Protein AF-A0A150UPW4-F1 (afdb_monomer_lite)

Sequence (56 aa):
MGPWLPSALSVCLSVCLSVCLLILPPCVPVCVHVCLIVSVHICVYPCLHPPISSHV

Foldseek 3Di:
DDPCLVVQLVVLLVVQQVVLVVPDPVCNVVSSVVSNVCSCVVRVVCVVVVDPPPPD

Secondary structure (DSSP, 8-state):
--THHHHHHHHHHHHHHHHHHHH-GGGHHHHHHHHHHHHIIIIIHHHHS--TTS--

Structure (mmCIF, N/CA/C/O backbone):
data_AF-A0A150UPW4-F1
#
_entry.id   AF-A0A150UPW4-F1
#
loop_
_atom_site.group_PDB
_atom_site.id
_atom_site.type_symbol
_atom_site.label_atom_id
_atom_site.label_alt_id
_atom_site.label_comp_id
_atom_site.label_asym_id
_atom_site.label_entity_id
_atom_site.label_seq_id
_atom_site.pdbx_PDB_ins_code
_atom_site.Cartn_x
_atom_site.Cartn_y
_ato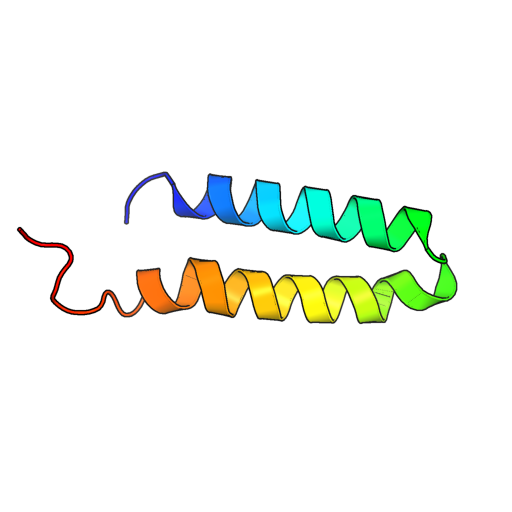m_site.Cartn_z
_atom_site.occupancy
_atom_site.B_iso_or_equiv
_atom_site.auth_seq_id
_atom_site.auth_comp_id
_atom_site.auth_asym_id
_atom_site.auth_atom_id
_atom_site.pdbx_PDB_model_num
ATOM 1 N N . MET A 1 1 ? 13.833 5.036 -17.735 1.00 52.94 1 MET A N 1
ATOM 2 C CA . MET A 1 1 ? 12.906 5.188 -16.591 1.00 52.94 1 MET A CA 1
ATOM 3 C C . MET A 1 1 ? 11.505 5.376 -17.152 1.00 52.94 1 MET A C 1
ATOM 5 O O . MET A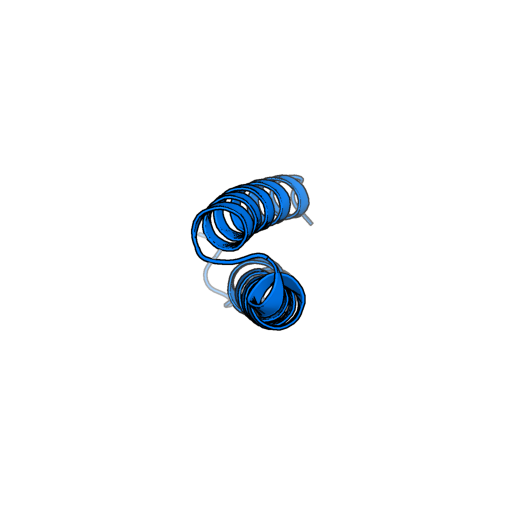 1 1 ? 11.181 6.453 -17.627 1.00 52.94 1 MET A O 1
ATOM 9 N N . GLY A 1 2 ? 10.735 4.296 -17.272 1.00 60.91 2 GLY A N 1
ATOM 10 C CA . GLY A 1 2 ? 9.412 4.376 -17.893 1.00 60.91 2 GLY A CA 1
ATOM 11 C C . GLY A 1 2 ? 8.408 5.131 -17.008 1.00 60.91 2 GLY A C 1
ATOM 12 O O . GLY A 1 2 ? 8.567 5.132 -15.785 1.00 60.91 2 GLY A O 1
ATOM 13 N N . PRO A 1 3 ? 7.369 5.749 -17.595 1.00 61.16 3 PRO A N 1
ATOM 14 C CA . PRO A 1 3 ? 6.384 6.581 -16.890 1.00 61.16 3 PRO A CA 1
ATOM 15 C C . PRO A 1 3 ? 5.494 5.819 -15.885 1.00 61.16 3 PRO A C 1
ATOM 17 O O . PRO A 1 3 ? 4.635 6.418 -15.249 1.00 61.16 3 PRO A O 1
ATOM 20 N N . TRP A 1 4 ? 5.703 4.512 -15.709 1.00 62.50 4 TRP A N 1
ATOM 21 C CA . TRP A 1 4 ? 4.875 3.616 -14.896 1.00 62.50 4 TRP A CA 1
ATOM 22 C C . TRP A 1 4 ? 5.222 3.599 -13.397 1.00 62.50 4 TRP A C 1
ATOM 24 O O . TRP A 1 4 ? 4.357 3.255 -12.594 1.00 62.50 4 TRP A O 1
ATOM 34 N N . LEU A 1 5 ? 6.444 3.986 -12.995 1.00 69.44 5 LEU A N 1
ATOM 35 C CA . LEU A 1 5 ? 6.828 4.069 -11.571 1.00 69.44 5 LEU A CA 1
ATOM 36 C C . LEU A 1 5 ? 5.878 4.938 -10.734 1.00 69.44 5 LEU A C 1
ATOM 38 O O . LEU A 1 5 ? 5.386 4.449 -9.715 1.00 69.44 5 LEU A O 1
ATOM 42 N N . PRO A 1 6 ? 5.630 6.212 -11.107 1.00 73.88 6 PRO A N 1
ATOM 43 C CA . PRO A 1 6 ? 4.795 7.089 -10.293 1.00 73.88 6 PRO A CA 1
ATOM 44 C C . PRO A 1 6 ? 3.349 6.591 -10.225 1.00 73.88 6 PRO A C 1
ATOM 46 O O . PRO A 1 6 ? 2.716 6.703 -9.177 1.00 73.88 6 PRO A O 1
ATOM 49 N N . SER A 1 7 ? 2.844 5.984 -11.302 1.00 77.19 7 SER A N 1
ATOM 50 C CA . SER A 1 7 ? 1.496 5.415 -11.347 1.00 77.19 7 SER A CA 1
ATOM 51 C C . SER A 1 7 ? 1.344 4.223 -10.400 1.00 77.19 7 SER A C 1
ATOM 53 O O . SER A 1 7 ? 0.390 4.183 -9.627 1.00 77.19 7 SER A O 1
ATOM 55 N N . ALA A 1 8 ? 2.294 3.283 -10.403 1.00 75.94 8 ALA A N 1
ATOM 56 C CA . ALA A 1 8 ? 2.252 2.113 -9.525 1.00 75.94 8 ALA A CA 1
ATOM 57 C C . ALA A 1 8 ? 2.364 2.505 -8.042 1.00 75.94 8 ALA A C 1
ATOM 59 O O . ALA A 1 8 ? 1.542 2.089 -7.229 1.00 75.94 8 ALA A O 1
ATOM 60 N N . LEU A 1 9 ? 3.316 3.382 -7.705 1.00 78.44 9 LEU A N 1
ATOM 61 C CA . LEU A 1 9 ? 3.477 3.928 -6.351 1.00 78.44 9 LEU A CA 1
ATOM 62 C C . LEU A 1 9 ? 2.216 4.632 -5.851 1.00 78.44 9 LEU A C 1
ATOM 64 O O . LEU A 1 9 ? 1.833 4.457 -4.695 1.00 78.44 9 LEU A O 1
ATOM 68 N N . SER A 1 10 ? 1.573 5.422 -6.714 1.00 82.56 10 SER A N 1
ATOM 69 C CA . SER A 1 10 ? 0.359 6.162 -6.371 1.00 82.56 10 SER A CA 1
ATOM 70 C C . SER A 1 10 ? -0.806 5.228 -6.040 1.00 82.56 10 SER A C 1
ATOM 72 O O . SER A 1 10 ? -1.473 5.428 -5.025 1.00 82.56 10 SER A O 1
ATOM 74 N N . VAL A 1 11 ? -1.011 4.173 -6.837 1.00 82.25 11 VAL A N 1
ATOM 75 C CA . VAL A 1 11 ? -2.060 3.173 -6.582 1.00 82.25 11 VAL A 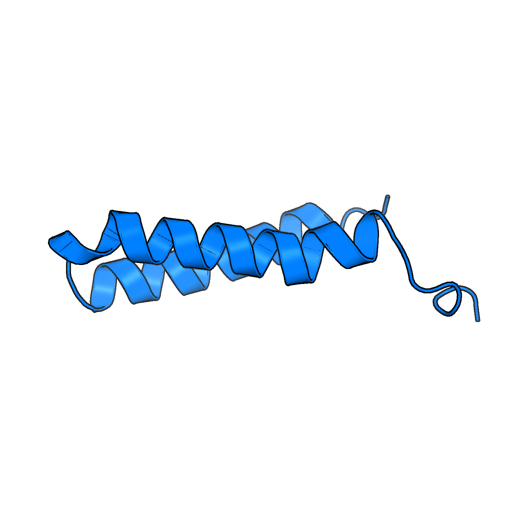CA 1
ATOM 76 C C . VAL A 1 11 ? -1.783 2.412 -5.286 1.00 82.25 11 VAL A C 1
ATOM 78 O O . VAL A 1 11 ? -2.680 2.298 -4.451 1.00 82.25 11 VAL A O 1
ATOM 81 N N . CYS A 1 12 ? -0.546 1.947 -5.074 1.00 80.19 12 CYS A N 1
ATOM 82 C CA . CYS A 1 12 ? -0.162 1.242 -3.850 1.00 80.19 12 CYS A CA 1
ATOM 83 C C . CYS A 1 12 ? -0.400 2.108 -2.607 1.00 80.19 12 CYS A C 1
ATOM 85 O O . CYS A 1 12 ? -1.102 1.681 -1.693 1.00 80.19 12 CYS A O 1
ATOM 87 N N . LEU A 1 13 ? 0.095 3.351 -2.598 1.00 80.81 13 LEU A N 1
ATOM 88 C CA . LEU A 1 13 ? -0.122 4.279 -1.485 1.00 80.81 13 LEU A CA 1
ATOM 89 C C . LEU A 1 13 ? -1.600 4.585 -1.253 1.00 80.81 13 LEU A C 1
ATOM 91 O O . LEU A 1 13 ? -2.021 4.653 -0.103 1.00 80.81 13 LEU A O 1
ATOM 95 N N . SER A 1 14 ? -2.384 4.759 -2.318 1.00 85.44 14 SER A N 1
ATOM 96 C CA . SER A 1 14 ? -3.811 5.071 -2.216 1.00 85.44 14 SER A CA 1
ATOM 97 C C . SER A 1 14 ? -4.595 3.944 -1.540 1.00 85.44 14 SER A C 1
ATOM 99 O O . SER A 1 14 ? -5.320 4.195 -0.576 1.00 85.44 14 SER A O 1
ATOM 101 N N . VAL A 1 15 ? -4.401 2.697 -1.983 1.00 83.94 15 VAL A N 1
ATOM 102 C CA . VAL A 1 15 ? -5.062 1.519 -1.396 1.00 83.94 15 VAL A CA 1
ATOM 103 C C . VAL A 1 15 ? -4.637 1.341 0.056 1.00 83.94 15 VAL A C 1
ATOM 105 O O . VAL A 1 15 ? -5.476 1.196 0.944 1.00 83.94 15 VAL A O 1
ATOM 108 N N . CYS A 1 16 ? -3.334 1.410 0.309 1.00 81.31 16 CYS A N 1
ATOM 109 C CA . CYS A 1 16 ? -2.772 1.322 1.643 1.00 81.31 16 CYS A CA 1
ATOM 110 C C . CYS A 1 16 ? -3.377 2.359 2.591 1.00 81.31 16 CYS A C 1
ATOM 112 O O . CYS A 1 16 ? -3.913 1.994 3.632 1.00 81.31 16 CYS A O 1
ATOM 114 N N . LEU A 1 17 ? -3.348 3.638 2.216 1.00 80.19 17 LEU A N 1
ATOM 115 C CA . LEU A 1 17 ? -3.847 4.740 3.033 1.00 80.19 17 LEU A CA 1
ATOM 116 C C . LEU A 1 17 ? -5.358 4.622 3.276 1.00 80.19 17 LEU A C 1
ATOM 118 O O . LEU A 1 17 ? -5.808 4.862 4.393 1.00 80.19 17 LEU A O 1
ATOM 122 N N . SER A 1 18 ? -6.125 4.167 2.281 1.00 85.19 18 SER A N 1
ATOM 123 C CA . SER A 1 18 ? -7.555 3.873 2.439 1.00 85.19 18 SER A CA 1
ATOM 124 C C . SER A 1 18 ? -7.805 2.800 3.506 1.00 85.19 18 SER A C 1
ATOM 126 O O . SER A 1 18 ? -8.634 2.997 4.392 1.00 85.19 18 SER A O 1
ATOM 128 N N . VAL A 1 19 ? -7.027 1.714 3.496 1.00 82.12 19 VAL A N 1
ATOM 129 C CA . VAL A 1 19 ? -7.102 0.648 4.509 1.00 82.12 19 VAL A CA 1
ATOM 130 C C . VAL A 1 19 ? -6.655 1.150 5.889 1.00 82.12 19 VAL A C 1
ATOM 132 O O . VAL A 1 19 ? -7.292 0.837 6.891 1.00 82.12 19 VAL A O 1
ATOM 135 N N . CYS A 1 20 ? -5.609 1.979 5.961 1.00 80.69 20 CYS A N 1
ATOM 136 C CA . CYS A 1 20 ? -5.126 2.565 7.219 1.00 80.69 20 CYS A CA 1
ATOM 137 C C . CYS A 1 20 ? -6.193 3.439 7.890 1.00 80.69 20 CYS A C 1
ATOM 139 O O . CYS A 1 20 ? -6.408 3.340 9.098 1.00 80.69 20 CYS A O 1
ATOM 141 N N . LEU A 1 21 ? -6.858 4.285 7.095 1.00 81.25 21 LEU A N 1
ATOM 142 C CA . LEU A 1 21 ? -7.938 5.156 7.558 1.00 81.25 21 LEU A CA 1
ATOM 143 C C . LEU A 1 21 ? -9.186 4.366 7.968 1.00 81.25 21 LEU A C 1
ATOM 145 O O . LEU A 1 21 ? -9.902 4.805 8.864 1.00 81.25 21 LEU A O 1
ATOM 149 N N . LEU A 1 22 ? -9.433 3.211 7.341 1.00 84.38 22 LEU A N 1
ATOM 150 C CA . LEU A 1 22 ? -10.552 2.329 7.675 1.00 84.38 22 LEU A CA 1
ATOM 151 C C . LEU A 1 22 ? -10.341 1.595 9.009 1.00 84.38 22 LEU A C 1
ATOM 153 O O . LEU A 1 22 ? -11.300 1.392 9.748 1.00 84.38 22 LEU A O 1
ATOM 157 N N . ILE A 1 23 ? -9.107 1.170 9.307 1.00 75.56 23 ILE A N 1
ATOM 158 C CA . ILE A 1 23 ? -8.825 0.289 10.450 1.00 75.56 23 ILE A CA 1
ATOM 159 C C . ILE A 1 23 ? -8.761 1.064 11.771 1.00 75.56 23 ILE A C 1
ATOM 161 O O . ILE A 1 23 ? -9.469 0.687 12.703 1.00 75.56 23 ILE A O 1
ATOM 165 N N . LEU A 1 24 ? -7.922 2.108 11.897 1.00 70.38 24 LEU A N 1
ATOM 166 C CA . LEU A 1 24 ? -7.870 2.916 13.128 1.00 70.38 24 LEU A CA 1
ATOM 167 C C . LEU A 1 24 ? -6.994 4.190 12.988 1.00 70.38 24 LEU A C 1
ATOM 169 O O . LEU A 1 24 ? -5.810 4.075 12.658 1.00 70.38 24 LEU A O 1
ATOM 173 N N . PRO A 1 25 ? -7.493 5.392 13.354 1.00 70.75 25 PRO A N 1
ATOM 174 C CA . PRO A 1 25 ? -6.721 6.646 13.347 1.00 70.75 25 PRO A CA 1
ATOM 175 C C . PRO A 1 25 ? -5.363 6.622 14.089 1.00 70.75 25 PRO A C 1
ATOM 177 O O . PRO A 1 25 ? -4.380 7.103 13.527 1.00 70.75 25 PRO A O 1
ATOM 180 N N . PRO A 1 26 ? -5.233 6.058 15.310 1.00 76.94 26 PRO A N 1
ATOM 181 C CA . PRO A 1 26 ? -3.948 5.956 16.013 1.00 76.94 26 PRO A CA 1
ATOM 182 C C . PRO A 1 26 ? -2.899 5.086 15.309 1.00 76.94 26 PRO A C 1
ATOM 184 O O . PRO A 1 26 ? -1.711 5.243 15.576 1.00 76.94 26 PRO A O 1
ATOM 187 N N . CYS A 1 27 ? -3.300 4.177 14.418 1.00 75.00 27 CYS A N 1
ATOM 188 C CA . CYS A 1 27 ? -2.377 3.269 13.733 1.00 75.00 27 CYS A CA 1
ATOM 189 C C . CYS A 1 27 ? -1.810 3.865 12.438 1.00 75.00 27 CYS A C 1
ATOM 191 O O . CYS A 1 27 ? -0.786 3.392 11.947 1.00 75.00 27 CYS A O 1
ATOM 193 N N . VAL A 1 28 ? -2.432 4.929 11.915 1.00 79.50 28 VAL A N 1
ATOM 194 C CA . VAL A 1 28 ? -2.079 5.586 10.647 1.00 79.50 28 VAL A CA 1
ATOM 195 C C 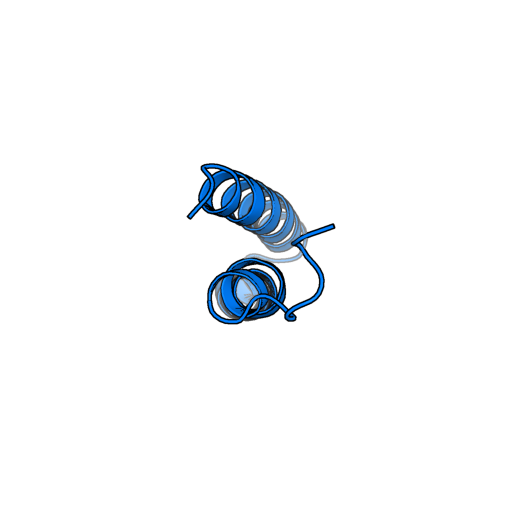. VAL A 1 28 ? -0.571 5.807 10.455 1.00 79.50 28 VAL A C 1
ATOM 197 O O . VAL A 1 28 ? -0.085 5.429 9.390 1.00 79.50 28 VAL A O 1
ATOM 200 N N . PRO A 1 29 ? 0.216 6.338 11.416 1.00 79.62 29 PRO A N 1
ATOM 201 C CA . PRO A 1 29 ? 1.645 6.572 11.180 1.00 79.62 29 PRO A CA 1
ATOM 202 C C . PRO A 1 29 ? 2.440 5.278 10.954 1.00 79.62 29 PRO A C 1
ATOM 204 O O . PRO A 1 29 ? 3.311 5.239 10.085 1.00 79.62 29 PRO A O 1
ATOM 207 N N . VAL A 1 30 ? 2.121 4.206 11.686 1.00 83.31 30 VAL A N 1
ATOM 208 C CA . VAL A 1 30 ? 2.772 2.896 11.520 1.00 83.31 30 VAL A CA 1
ATOM 209 C C . VAL A 1 30 ? 2.374 2.284 10.187 1.00 83.31 30 VAL A C 1
ATOM 211 O O . VAL A 1 30 ? 3.226 1.803 9.441 1.00 83.31 30 VAL A O 1
ATOM 214 N N . CYS A 1 31 ? 1.086 2.335 9.857 1.00 82.81 31 CYS A N 1
ATOM 215 C CA . CYS A 1 31 ? 0.591 1.747 8.629 1.00 82.81 31 CYS A CA 1
ATOM 216 C C . CYS A 1 31 ? 1.154 2.478 7.395 1.00 82.81 31 CYS A C 1
ATOM 218 O O . CYS A 1 31 ? 1.676 1.827 6.497 1.00 82.81 31 CYS A O 1
ATOM 220 N N . VAL A 1 32 ? 1.185 3.817 7.386 1.00 81.88 32 VAL A N 1
ATOM 221 C CA . VAL A 1 32 ? 1.805 4.613 6.306 1.00 81.88 32 VAL A CA 1
ATOM 222 C C . VAL A 1 32 ? 3.292 4.289 6.150 1.00 81.88 32 VAL A C 1
ATOM 224 O O . VAL A 1 32 ? 3.768 4.145 5.024 1.00 81.88 32 VAL A O 1
ATOM 227 N N . HIS A 1 33 ? 4.022 4.123 7.256 1.00 85.19 33 HIS A N 1
ATOM 228 C CA . HIS A 1 33 ? 5.441 3.766 7.222 1.00 85.19 33 HIS A CA 1
ATOM 229 C C . HIS A 1 33 ? 5.676 2.399 6.562 1.00 85.19 33 HIS A C 1
ATOM 231 O O . HIS A 1 33 ? 6.501 2.282 5.656 1.00 85.19 33 HIS A O 1
ATOM 237 N N . VAL A 1 34 ? 4.906 1.380 6.955 1.00 84.81 34 VAL A N 1
ATOM 238 C CA . VAL A 1 34 ? 4.975 0.039 6.351 1.00 84.81 34 VAL A CA 1
ATOM 239 C C . VAL A 1 34 ? 4.624 0.094 4.865 1.00 84.81 34 VAL A C 1
ATOM 241 O O . VAL A 1 34 ? 5.329 -0.477 4.035 1.00 84.81 34 VAL A O 1
ATOM 244 N N . CYS A 1 35 ? 3.573 0.824 4.502 1.00 83.38 35 CYS A N 1
ATOM 245 C CA . CYS A 1 35 ? 3.116 0.926 3.122 1.00 83.38 35 CYS A CA 1
ATOM 246 C C . CYS A 1 35 ? 4.118 1.648 2.215 1.00 83.38 35 CYS A C 1
ATOM 248 O O . CYS A 1 35 ? 4.317 1.223 1.076 1.00 83.38 35 CYS A O 1
ATOM 250 N N . LEU A 1 36 ? 4.800 2.684 2.714 1.00 82.88 36 LEU A N 1
ATOM 251 C CA . LEU A 1 36 ? 5.897 3.337 1.997 1.00 82.88 36 LEU A CA 1
ATOM 252 C C . LEU A 1 36 ? 7.071 2.383 1.772 1.00 82.88 36 LEU A C 1
ATOM 254 O O . LEU A 1 36 ? 7.557 2.288 0.648 1.00 82.88 36 LEU A O 1
ATOM 258 N N . ILE A 1 37 ? 7.490 1.639 2.799 1.00 86.38 37 ILE A N 1
ATOM 259 C CA . ILE A 1 37 ? 8.590 0.669 2.679 1.00 86.38 37 ILE A CA 1
ATOM 260 C C . ILE A 1 37 ? 8.255 -0.402 1.642 1.00 86.38 37 ILE A C 1
ATOM 262 O O . ILE A 1 37 ? 9.063 -0.667 0.753 1.00 86.38 37 ILE A O 1
ATOM 266 N N . VAL A 1 38 ? 7.057 -0.986 1.716 1.00 83.00 38 VAL A N 1
ATOM 267 C CA . VAL A 1 38 ? 6.614 -2.022 0.773 1.00 83.00 38 VAL A CA 1
ATOM 268 C C . VAL A 1 38 ? 6.534 -1.464 -0.646 1.00 83.00 38 VAL A C 1
ATOM 270 O O . VAL A 1 38 ? 7.046 -2.089 -1.570 1.00 83.00 38 VAL A O 1
ATOM 273 N N . SER A 1 39 ? 5.965 -0.271 -0.832 1.00 80.69 39 SER A N 1
ATOM 274 C CA . SER A 1 39 ? 5.846 0.345 -2.161 1.00 80.69 39 SER A CA 1
ATOM 275 C C . SER A 1 39 ? 7.214 0.672 -2.763 1.00 80.69 39 SER A C 1
ATOM 277 O O . SER A 1 39 ? 7.447 0.438 -3.945 1.00 80.69 39 SER A O 1
ATOM 279 N N . VAL A 1 40 ? 8.164 1.161 -1.963 1.00 81.12 40 VAL A N 1
ATOM 280 C CA . VAL A 1 40 ? 9.538 1.419 -2.422 1.00 81.12 40 VAL A CA 1
ATOM 281 C C . VAL A 1 40 ? 10.254 0.105 -2.745 1.00 81.12 40 VAL A C 1
ATOM 283 O O . VAL A 1 40 ? 10.886 -0.017 -3.792 1.00 81.12 40 VAL A O 1
ATOM 286 N N . HIS A 1 41 ? 10.119 -0.918 -1.909 1.00 82.56 41 HIS A N 1
ATOM 287 C CA . HIS A 1 41 ? 10.793 -2.194 -2.138 1.00 82.56 41 HIS A CA 1
ATOM 288 C C . HIS A 1 41 ? 10.227 -2.958 -3.346 1.00 82.56 41 HIS A C 1
ATOM 290 O O . HIS A 1 41 ? 10.978 -3.562 -4.103 1.00 82.56 41 HIS A O 1
ATOM 296 N N . ILE A 1 42 ? 8.912 -2.913 -3.565 1.00 75.75 42 ILE A N 1
ATOM 297 C CA . ILE A 1 42 ? 8.250 -3.622 -4.669 1.00 75.75 42 ILE A CA 1
ATOM 298 C C . ILE A 1 42 ? 8.300 -2.821 -5.971 1.00 75.75 42 ILE A C 1
ATOM 300 O O . ILE A 1 42 ? 8.481 -3.407 -7.031 1.00 75.75 42 ILE A O 1
ATOM 304 N N . CYS A 1 43 ? 8.134 -1.497 -5.926 1.00 73.50 43 CYS A N 1
ATOM 305 C CA . CYS A 1 43 ? 8.026 -0.684 -7.140 1.00 73.50 43 CYS A CA 1
ATOM 306 C C . CYS A 1 43 ? 9.336 0.019 -7.503 1.00 73.50 43 CYS A C 1
ATOM 308 O O . CYS A 1 43 ? 9.654 0.129 -8.680 1.00 73.50 43 CYS A O 1
ATOM 310 N N . VAL A 1 44 ? 10.106 0.509 -6.528 1.00 74.50 44 VAL A N 1
ATOM 311 C CA . VAL A 1 44 ? 11.299 1.340 -6.781 1.00 74.50 44 VAL A CA 1
ATOM 312 C C . VAL A 1 44 ? 12.558 0.484 -6.898 1.00 74.50 44 VAL A C 1
ATOM 314 O O . VAL A 1 44 ? 13.340 0.681 -7.825 1.00 74.50 44 VAL A O 1
ATOM 317 N N . TYR A 1 45 ? 12.735 -0.514 -6.030 1.00 76.25 45 TYR A N 1
ATOM 318 C CA . TYR A 1 45 ? 13.912 -1.390 -6.043 1.00 76.25 45 TYR A CA 1
ATOM 319 C C . TYR A 1 45 ? 14.131 -2.144 -7.370 1.00 76.25 45 TYR A C 1
ATOM 321 O O . TYR A 1 45 ? 15.227 -2.022 -7.920 1.00 76.25 45 TYR A O 1
ATOM 329 N N . PRO A 1 46 ? 13.131 -2.838 -7.960 1.00 71.00 46 PRO A N 1
ATOM 330 C CA . PRO A 1 46 ? 13.316 -3.490 -9.260 1.00 71.00 46 PRO A CA 1
ATOM 331 C C . PRO A 1 46 ? 13.435 -2.494 -10.417 1.00 71.00 46 PRO A C 1
ATOM 333 O O . PRO A 1 46 ? 13.827 -2.871 -11.513 1.00 71.00 46 PRO A O 1
ATOM 336 N N . CYS A 1 47 ? 13.104 -1.219 -10.202 1.00 68.31 47 CYS A N 1
ATOM 337 C CA . CYS A 1 47 ? 13.268 -0.180 -11.213 1.00 68.31 47 CYS A CA 1
ATOM 338 C C . CYS A 1 47 ? 14.650 0.485 -11.169 1.00 68.31 47 CYS A C 1
ATOM 340 O O . CYS A 1 47 ? 15.121 0.951 -12.206 1.00 68.31 47 CYS A O 1
ATOM 342 N N . LEU A 1 48 ? 15.298 0.535 -9.998 1.00 69.75 48 LEU A N 1
ATOM 343 C CA . LEU A 1 48 ? 16.707 0.932 -9.871 1.00 69.75 48 LEU A CA 1
ATOM 344 C C . LEU A 1 48 ? 17.656 -0.209 -10.238 1.00 69.75 48 LEU A C 1
ATOM 346 O O . LEU A 1 48 ? 18.703 0.037 -10.829 1.00 69.75 48 LEU A O 1
ATOM 350 N N . HIS A 1 49 ? 17.279 -1.442 -9.909 1.00 65.06 49 HIS A N 1
ATOM 351 C CA . HIS A 1 49 ? 18.025 -2.649 -10.239 1.00 65.06 49 HIS A CA 1
ATOM 352 C C . HIS A 1 49 ? 17.118 -3.578 -11.043 1.00 65.06 49 HIS A C 1
ATOM 354 O O . HIS A 1 49 ? 16.599 -4.552 -10.489 1.00 65.06 49 HIS A O 1
ATOM 360 N N . PRO A 1 50 ? 16.873 -3.275 -12.332 1.00 62.41 50 PRO A N 1
ATOM 361 C CA . PRO A 1 50 ? 16.146 -4.203 -13.175 1.00 62.41 50 PRO A CA 1
ATOM 362 C C . PRO A 1 5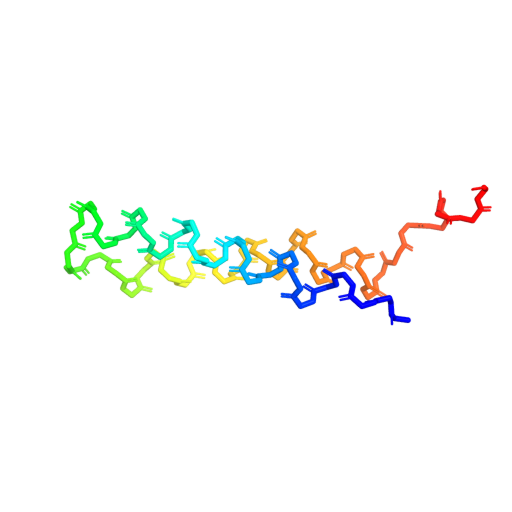0 ? 16.909 -5.531 -13.166 1.00 62.41 50 PRO A C 1
ATOM 364 O O . PRO A 1 50 ? 18.111 -5.537 -13.457 1.00 62.41 50 PRO A O 1
ATOM 367 N N . PRO A 1 51 ? 16.264 -6.664 -12.819 1.00 57.75 51 PRO A N 1
ATOM 368 C CA . PRO A 1 51 ? 16.858 -7.946 -13.137 1.00 57.75 51 PRO A CA 1
ATOM 369 C C . PRO A 1 51 ? 17.123 -7.914 -14.640 1.00 57.75 51 PRO A C 1
ATOM 371 O O . PRO A 1 51 ? 16.291 -7.438 -15.412 1.00 57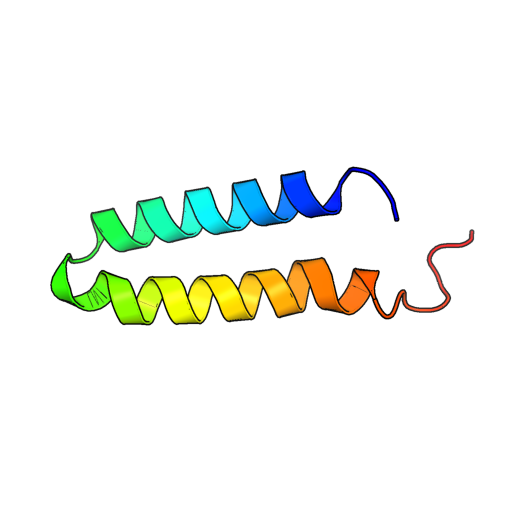.75 51 PRO A O 1
ATOM 374 N N . ILE A 1 52 ? 18.287 -8.399 -15.055 1.00 59.69 52 ILE A N 1
ATOM 375 C CA . ILE A 1 52 ? 18.867 -8.308 -16.410 1.00 59.69 52 ILE A CA 1
ATOM 376 C C . ILE A 1 52 ? 17.969 -8.991 -17.491 1.00 59.69 52 ILE A C 1
ATOM 378 O O . ILE A 1 52 ? 18.339 -9.127 -18.648 1.00 59.69 52 ILE A O 1
ATOM 382 N N . SER A 1 53 ? 16.753 -9.401 -17.122 1.00 52.38 53 SER A N 1
ATOM 383 C CA . SER A 1 53 ? 15.771 -10.198 -17.851 1.00 52.38 53 SER A CA 1
ATOM 384 C C . SER A 1 53 ? 14.548 -9.408 -18.356 1.00 52.38 53 SER A C 1
ATOM 386 O O . SER A 1 53 ? 13.550 -10.028 -18.712 1.00 52.38 53 SER A O 1
ATOM 388 N N . SER A 1 54 ? 14.560 -8.070 -18.383 1.00 51.88 54 SER A N 1
ATOM 389 C CA . SER A 1 54 ? 13.474 -7.283 -19.009 1.00 51.88 54 SER A CA 1
ATOM 390 C C . SER A 1 54 ? 13.804 -6.797 -20.429 1.00 51.88 54 SER A C 1
ATOM 392 O O . SER A 1 54 ? 13.152 -5.883 -20.925 1.00 51.88 54 SER A O 1
ATOM 394 N N . HIS A 1 55 ? 14.837 -7.364 -21.059 1.00 49.81 55 HIS A N 1
ATOM 395 C CA . HIS A 1 55 ? 15.216 -7.110 -22.452 1.00 49.81 55 HIS A CA 1
ATOM 396 C C . HIS A 1 55 ? 15.156 -8.419 -23.259 1.00 49.81 55 HIS A C 1
ATOM 398 O O . HIS A 1 55 ? 16.172 -8.905 -23.757 1.00 49.81 55 HIS A O 1
ATOM 404 N N . VAL A 1 56 ? 13.960 -9.008 -23.318 1.00 42.75 56 VAL A N 1
ATOM 405 C CA . VAL A 1 56 ? 13.517 -9.924 -24.382 1.00 42.75 56 VAL A CA 1
ATOM 406 C C . VAL A 1 56 ? 12.222 -9.389 -24.968 1.00 42.75 56 VAL A C 1
ATOM 408 O O . VAL A 1 56 ? 11.414 -8.852 -24.176 1.00 42.75 56 VAL A O 1
#

pLDDT: mean 74.27, std 10.62, range [42.75, 86.38]

Radius of gyration: 13.7 Å; chains: 1; bounding box: 29×17×40 Å